Protein AF-A0A3N5ZSC9-F1 (afdb_monomer_lite)

Sequence (67 aa):
MFKGLPLYIVLIAIGSLSITFAVTKDIPLSTQWALLIGGTLLNIISLIALMVFLSKTDSEATKSKYK

Structure (mmCIF, N/CA/C/O backbone):
data_AF-A0A3N5ZSC9-F1
#
_entry.id   AF-A0A3N5ZSC9-F1
#
loop_
_atom_site.group_PDB
_atom_site.id
_atom_site.type_symbol
_atom_site.label_atom_id
_atom_site.label_alt_id
_atom_site.label_comp_id
_atom_site.label_asym_id
_atom_site.label_entity_id
_atom_site.label_seq_id
_atom_site.pdbx_PDB_ins_code
_atom_site.Cartn_x
_atom_site.Cartn_y
_atom_site.Cartn_z
_atom_site.occupancy
_atom_site.B_iso_or_equiv
_atom_site.auth_seq_id
_atom_site.auth_comp_id
_atom_site.auth_asym_id
_atom_site.auth_atom_id
_atom_site.pdbx_PDB_model_num
ATOM 1 N N . MET A 1 1 ? -20.246 -1.944 14.059 1.00 47.09 1 MET A N 1
ATOM 2 C CA . MET A 1 1 ? -19.757 -3.245 13.549 1.00 47.09 1 MET A CA 1
ATOM 3 C C . MET A 1 1 ? -18.785 -3.013 12.401 1.00 47.09 1 MET A C 1
ATOM 5 O O . MET A 1 1 ? -19.218 -2.612 11.332 1.00 47.09 1 MET A O 1
ATOM 9 N N . PHE A 1 2 ? -17.486 -3.178 12.664 1.00 55.03 2 PHE A N 1
ATOM 10 C CA . PHE A 1 2 ? -16.409 -3.549 11.729 1.00 55.03 2 PHE A CA 1
ATOM 11 C C . PHE A 1 2 ? -16.244 -2.855 10.361 1.00 55.03 2 PHE A C 1
ATOM 13 O O . PHE A 1 2 ? -15.354 -3.259 9.635 1.00 55.03 2 PHE A O 1
ATOM 20 N N . LYS A 1 3 ? -16.984 -1.806 9.981 1.00 56.78 3 LYS A N 1
ATOM 21 C CA . LYS A 1 3 ? -16.920 -1.236 8.614 1.00 56.78 3 LYS A CA 1
ATOM 22 C C . LYS A 1 3 ? -15.530 -0.737 8.173 1.00 56.78 3 LYS A C 1
ATOM 24 O O . LYS A 1 3 ? -15.263 -0.727 6.979 1.00 56.78 3 LYS A O 1
ATOM 29 N N . GLY A 1 4 ? -14.646 -0.362 9.102 1.00 63.25 4 GLY A N 1
ATOM 30 C CA . GLY A 1 4 ? -13.277 0.072 8.779 1.00 63.25 4 GLY A CA 1
ATOM 31 C C . GLY A 1 4 ? -12.269 -1.069 8.611 1.00 63.25 4 GLY A C 1
ATOM 32 O O . GLY A 1 4 ? -11.336 -0.957 7.824 1.00 63.25 4 GLY A O 1
ATOM 33 N N . LEU A 1 5 ? -12.468 -2.195 9.300 1.00 73.69 5 LEU A N 1
ATOM 34 C CA . LEU A 1 5 ? -11.480 -3.274 9.372 1.00 73.69 5 LEU A CA 1
ATOM 35 C C . LEU A 1 5 ? -11.245 -3.980 8.017 1.00 73.69 5 LEU A C 1
ATOM 37 O O . LEU A 1 5 ? -10.083 -4.119 7.636 1.00 73.69 5 LEU A O 1
ATOM 41 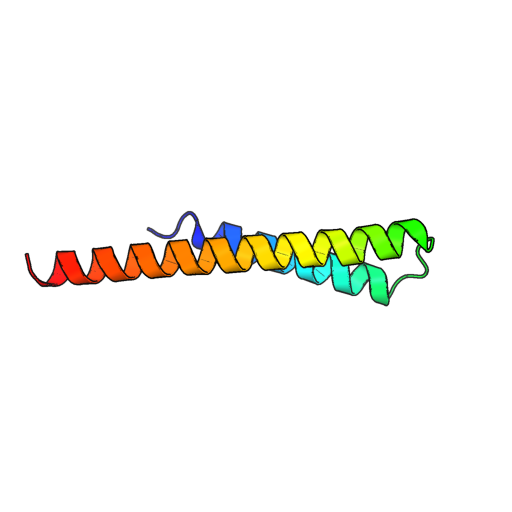N N . PRO A 1 6 ? -12.287 -4.332 7.229 1.00 81.31 6 PRO A N 1
ATOM 42 C CA . PRO A 1 6 ? -12.115 -4.852 5.875 1.00 81.31 6 PRO A CA 1
ATOM 43 C C . PRO A 1 6 ? -11.366 -3.878 4.967 1.00 81.31 6 PRO A C 1
ATOM 45 O O . PRO A 1 6 ? -10.561 -4.305 4.150 1.00 81.31 6 PRO A O 1
ATOM 48 N N . LEU A 1 7 ? -11.594 -2.571 5.127 1.00 81.81 7 LEU A N 1
ATOM 49 C CA . LEU A 1 7 ? -10.968 -1.549 4.295 1.00 81.81 7 LEU A CA 1
ATOM 50 C C . LEU A 1 7 ? -9.458 -1.473 4.554 1.00 81.81 7 LEU A C 1
ATOM 52 O O . LEU A 1 7 ? -8.684 -1.491 3.603 1.00 81.81 7 LEU A O 1
ATOM 56 N N . TYR A 1 8 ? -9.024 -1.491 5.819 1.00 81.69 8 TYR A N 1
ATOM 57 C CA . TYR A 1 8 ? -7.594 -1.533 6.150 1.00 81.69 8 TYR A CA 1
ATOM 58 C C . TYR A 1 8 ? -6.915 -2.814 5.652 1.00 81.69 8 TYR A C 1
ATOM 60 O O . TYR A 1 8 ? -5.809 -2.744 5.122 1.00 81.69 8 TYR A O 1
ATOM 68 N N . ILE A 1 9 ? -7.583 -3.968 5.754 1.00 84.44 9 ILE A N 1
ATOM 69 C CA . ILE A 1 9 ? -7.061 -5.238 5.223 1.00 84.44 9 ILE A CA 1
ATOM 70 C C . ILE A 1 9 ? -6.906 -5.172 3.699 1.00 84.44 9 ILE A C 1
ATOM 72 O O . ILE A 1 9 ? -5.882 -5.599 3.169 1.00 84.44 9 ILE A O 1
ATOM 76 N N . VAL A 1 10 ? -7.887 -4.610 2.987 1.00 86.19 10 VAL A N 1
ATOM 77 C CA . VAL A 1 10 ? -7.821 -4.442 1.528 1.00 86.19 10 VAL A CA 1
ATOM 78 C C . VAL A 1 10 ? -6.691 -3.491 1.132 1.00 86.19 10 VAL A C 1
ATOM 80 O O . VAL A 1 10 ? -5.944 -3.807 0.209 1.00 86.19 10 VAL A O 1
ATOM 83 N N . LEU A 1 11 ? -6.502 -2.371 1.839 1.00 84.88 11 LEU A N 1
ATOM 84 C CA . LEU A 1 11 ? -5.365 -1.483 1.575 1.00 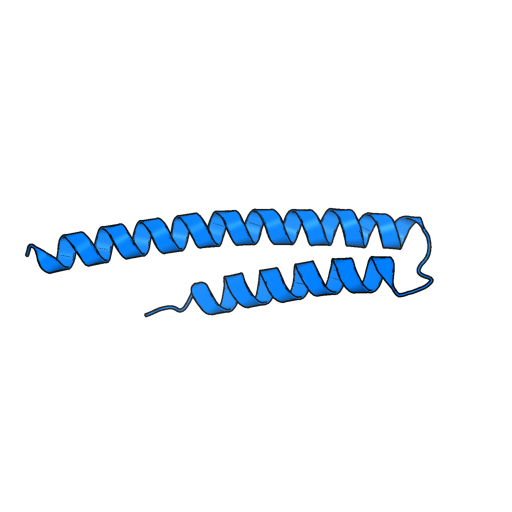84.88 11 LEU A CA 1
ATOM 85 C C . LEU A 1 11 ? -4.021 -2.193 1.788 1.00 84.88 11 LEU A C 1
ATOM 87 O O . LEU A 1 11 ? -3.118 -2.033 0.967 1.00 84.88 11 LEU A O 1
ATOM 91 N N . ILE A 1 12 ? -3.900 -3.000 2.846 1.00 89.00 12 ILE A N 1
ATOM 92 C CA . ILE A 1 12 ? -2.690 -3.788 3.117 1.00 89.00 12 ILE A CA 1
ATOM 93 C C . ILE A 1 12 ? -2.437 -4.800 1.992 1.00 89.00 12 ILE A C 1
ATOM 95 O O . ILE A 1 12 ? -1.314 -4.936 1.499 1.00 89.00 12 ILE A O 1
ATOM 99 N N . ALA A 1 13 ? -3.484 -5.489 1.534 1.00 88.69 13 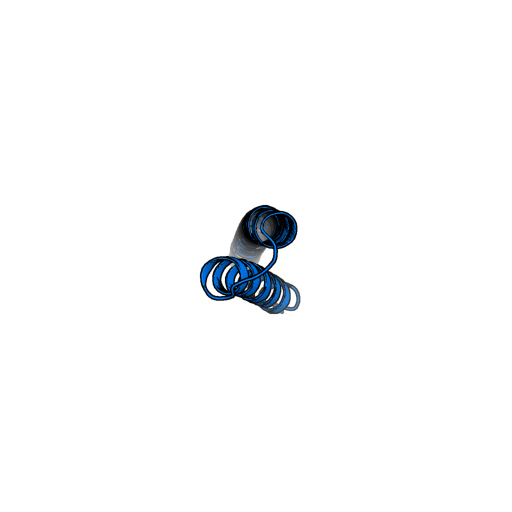ALA A N 1
ATOM 100 C CA . ALA A 1 13 ? -3.391 -6.423 0.418 1.00 88.69 13 ALA A CA 1
ATOM 101 C C . ALA A 1 13 ? -2.941 -5.719 -0.875 1.00 88.69 13 ALA A C 1
ATOM 103 O O . ALA A 1 13 ? -2.040 -6.207 -1.551 1.00 88.69 13 ALA A O 1
ATOM 104 N N . ILE A 1 14 ? -3.499 -4.545 -1.191 1.00 88.88 14 ILE A N 1
ATOM 105 C CA . ILE A 1 14 ? -3.122 -3.755 -2.376 1.00 88.88 14 ILE A CA 1
ATOM 106 C C . ILE A 1 14 ? -1.672 -3.257 -2.280 1.00 88.88 14 ILE A C 1
ATOM 108 O O . ILE A 1 14 ? -0.925 -3.352 -3.258 1.00 88.88 14 ILE A O 1
ATOM 112 N N . GLY A 1 15 ? -1.253 -2.757 -1.113 1.00 86.50 15 GLY A N 1
ATOM 113 C CA . GLY A 1 15 ? 0.126 -2.326 -0.874 1.00 86.50 15 GLY A CA 1
ATOM 114 C C . GLY A 1 15 ? 1.120 -3.476 -1.032 1.00 86.50 15 GLY A C 1
ATOM 115 O O . GLY A 1 15 ? 2.140 -3.335 -1.704 1.00 86.50 15 GLY A O 1
ATOM 116 N N . SER A 1 16 ? 0.777 -4.650 -0.503 1.00 87.69 16 SER A N 1
ATOM 117 C CA . SER A 1 16 ? 1.603 -5.857 -0.609 1.00 87.69 16 SER A CA 1
ATOM 118 C C . SER A 1 16 ? 1.678 -6.378 -2.046 1.00 87.69 16 SER A C 1
ATOM 120 O O . SER A 1 16 ? 2.764 -6.692 -2.524 1.00 87.69 16 SER A O 1
ATOM 122 N N . LEU A 1 17 ? 0.555 -6.384 -2.775 1.00 87.00 17 LEU A N 1
ATOM 123 C CA . LEU A 1 17 ? 0.524 -6.740 -4.196 1.00 87.00 17 LEU A CA 1
ATOM 124 C C . LEU A 1 17 ? 1.365 -5.776 -5.041 1.00 87.00 17 LEU A C 1
ATOM 126 O O . LEU A 1 17 ? 2.081 -6.233 -5.927 1.00 87.00 17 LEU A O 1
ATOM 130 N N . SER A 1 18 ? 1.342 -4.469 -4.752 1.00 85.88 18 SER A N 1
ATOM 131 C CA . SER A 1 18 ? 2.213 -3.490 -5.427 1.00 85.88 18 SER A CA 1
ATOM 132 C C . SER A 1 18 ? 3.698 -3.797 -5.227 1.00 85.88 18 SER A C 1
ATOM 134 O O . SER A 1 18 ? 4.463 -3.743 -6.189 1.00 85.88 18 SER A O 1
ATOM 136 N N . ILE A 1 19 ? 4.101 -4.176 -4.010 1.00 85.81 19 ILE A N 1
ATOM 137 C CA . ILE A 1 19 ? 5.482 -4.578 -3.704 1.00 85.81 19 ILE A CA 1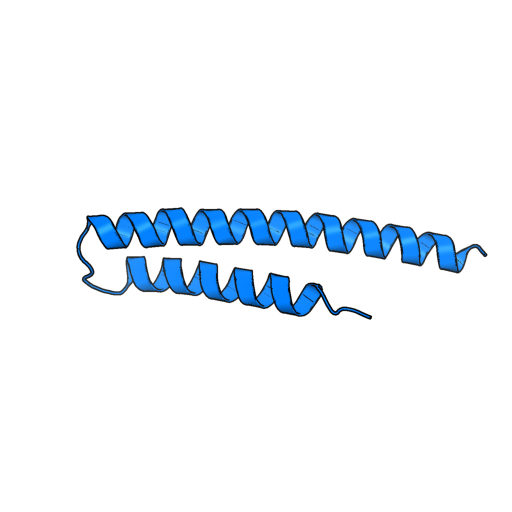
ATOM 138 C C . ILE A 1 19 ? 5.852 -5.845 -4.485 1.00 85.81 19 ILE A C 1
ATOM 140 O O . ILE A 1 19 ? 6.893 -5.878 -5.136 1.00 85.81 19 ILE A O 1
ATOM 144 N N . THR A 1 20 ? 4.991 -6.868 -4.481 1.00 86.00 20 THR A N 1
ATOM 145 C CA . THR A 1 20 ? 5.224 -8.109 -5.237 1.00 86.00 20 THR A CA 1
ATOM 146 C C . THR A 1 20 ? 5.356 -7.835 -6.735 1.00 86.00 20 THR A C 1
ATOM 148 O O . THR A 1 20 ? 6.298 -8.306 -7.365 1.00 86.00 20 THR A O 1
ATOM 151 N N . PHE A 1 21 ? 4.474 -7.014 -7.309 1.00 83.38 21 PHE A N 1
ATOM 152 C CA . PHE A 1 21 ? 4.550 -6.642 -8.722 1.00 83.38 21 PHE A CA 1
ATOM 153 C C . PHE A 1 21 ? 5.848 -5.917 -9.069 1.00 83.38 21 PHE A C 1
ATOM 155 O O . PHE A 1 21 ? 6.437 -6.212 -10.106 1.00 83.38 21 PHE A O 1
ATOM 162 N N . ALA A 1 22 ? 6.314 -5.019 -8.200 1.00 81.38 22 ALA A N 1
ATOM 163 C CA . ALA A 1 22 ? 7.575 -4.317 -8.398 1.00 81.38 22 ALA A CA 1
ATOM 164 C C . ALA A 1 22 ? 8.795 -5.254 -8.401 1.00 81.38 22 ALA A C 1
ATOM 166 O O . ALA A 1 22 ? 9.795 -4.945 -9.037 1.00 81.38 22 ALA A O 1
ATOM 167 N N . VAL A 1 23 ? 8.728 -6.386 -7.695 1.00 79.12 23 VAL A N 1
ATOM 168 C 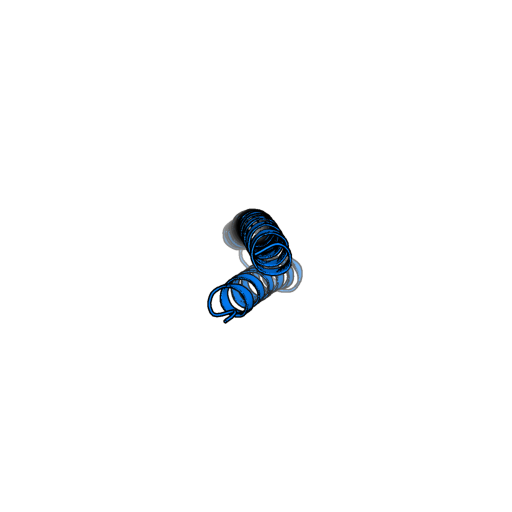CA . VAL A 1 23 ? 9.834 -7.354 -7.609 1.00 79.12 23 VAL A CA 1
ATOM 169 C C . VAL A 1 23 ? 9.778 -8.404 -8.724 1.00 79.12 23 VAL A C 1
ATOM 171 O O . VAL A 1 23 ? 10.818 -8.902 -9.137 1.00 79.12 23 VAL A O 1
ATOM 174 N N . THR A 1 24 ? 8.587 -8.769 -9.210 1.00 77.50 24 THR A N 1
ATOM 175 C CA . THR A 1 24 ? 8.410 -9.917 -10.124 1.00 77.50 24 THR A CA 1
ATOM 176 C C . THR A 1 24 ? 8.288 -9.540 -11.603 1.00 77.50 24 THR A C 1
ATOM 178 O O . THR A 1 24 ? 8.504 -10.389 -12.464 1.00 77.50 24 THR A O 1
ATOM 181 N N . LYS A 1 25 ? 7.918 -8.300 -11.939 1.00 69.94 25 LYS A N 1
ATOM 182 C CA . LYS A 1 25 ? 7.828 -7.853 -13.337 1.00 69.94 25 LYS A CA 1
ATOM 183 C C . LYS A 1 25 ? 9.091 -7.087 -13.736 1.00 69.94 25 LYS A C 1
ATOM 185 O O . LYS A 1 25 ? 9.552 -6.236 -12.984 1.00 69.94 25 LYS A O 1
ATOM 190 N N . ASP A 1 26 ? 9.555 -7.298 -14.967 1.00 75.88 26 ASP A N 1
ATOM 191 C CA . ASP A 1 26 ? 10.462 -6.379 -15.670 1.00 75.88 26 ASP A CA 1
ATOM 192 C C . ASP A 1 26 ? 9.709 -5.078 -16.008 1.00 75.88 26 ASP A C 1
ATOM 194 O O . ASP A 1 26 ? 9.228 -4.864 -17.122 1.00 75.88 26 ASP A O 1
ATOM 198 N N . ILE A 1 27 ? 9.504 -4.233 -14.996 1.00 78.81 27 ILE A N 1
ATOM 199 C CA . ILE A 1 27 ? 8.920 -2.893 -15.121 1.00 78.81 27 ILE A CA 1
ATOM 200 C C . ILE A 1 27 ? 10.078 -1.888 -15.203 1.00 78.81 27 ILE A C 1
ATOM 202 O O . ILE A 1 27 ? 11.094 -2.096 -14.540 1.00 78.81 27 ILE A O 1
ATOM 206 N N . PRO A 1 28 ? 9.952 -0.776 -15.955 1.00 86.25 28 PRO A N 1
ATOM 207 C CA . PRO A 1 28 ? 10.940 0.298 -15.927 1.00 86.25 28 PRO A CA 1
ATOM 208 C C . PRO A 1 28 ? 11.386 0.661 -14.506 1.00 86.25 28 PRO A C 1
ATOM 210 O O . PRO A 1 28 ? 10.550 0.833 -13.615 1.00 86.25 28 PRO A O 1
ATOM 213 N N . LEU A 1 29 ? 12.700 0.818 -14.317 1.00 83.94 29 LEU A N 1
ATOM 214 C CA . LEU A 1 29 ? 13.338 0.996 -13.007 1.00 83.94 29 LEU A CA 1
ATOM 215 C C . LEU A 1 29 ? 12.647 2.081 -12.161 1.00 83.94 29 LEU A C 1
ATOM 217 O O . LEU A 1 29 ? 12.351 1.874 -10.988 1.00 83.94 29 LEU A O 1
ATOM 221 N N . SER A 1 30 ? 12.305 3.222 -12.764 1.00 85.06 30 SER A N 1
ATOM 222 C CA . SER A 1 30 ? 11.598 4.317 -12.084 1.00 85.06 30 SER A CA 1
ATOM 223 C C . SER A 1 30 ? 10.222 3.905 -11.548 1.00 85.06 30 SER A C 1
ATOM 225 O O . SER A 1 30 ? 9.844 4.290 -10.443 1.00 85.06 30 SER A O 1
ATOM 227 N N . THR A 1 31 ? 9.473 3.103 -12.304 1.00 84.44 31 THR A N 1
ATOM 228 C CA . THR A 1 31 ? 8.145 2.615 -11.916 1.00 84.44 31 THR A CA 1
ATOM 229 C C . THR A 1 31 ? 8.242 1.529 -10.845 1.00 84.44 31 THR A C 1
ATOM 231 O O . THR A 1 31 ? 7.416 1.508 -9.936 1.00 84.44 31 THR A O 1
ATOM 234 N N . GLN A 1 32 ? 9.269 0.677 -10.896 1.00 86.75 32 GLN A N 1
ATOM 235 C CA . GLN A 1 32 ? 9.566 -0.300 -9.846 1.00 86.75 32 GLN A CA 1
ATOM 236 C C . GLN A 1 32 ? 9.818 0.387 -8.497 1.00 86.75 32 GLN A C 1
ATOM 238 O O . GLN A 1 32 ? 9.195 0.027 -7.498 1.00 86.75 32 GLN A O 1
ATOM 243 N N . TRP A 1 33 ? 10.672 1.414 -8.462 1.00 87.31 33 TRP A N 1
ATOM 244 C CA . TRP A 1 33 ? 10.930 2.173 -7.234 1.00 87.31 33 TRP A CA 1
ATOM 245 C C . TRP A 1 33 ? 9.689 2.919 -6.742 1.00 87.31 33 TRP A C 1
ATOM 247 O O . TRP A 1 33 ? 9.419 2.924 -5.543 1.00 87.31 33 TRP A O 1
ATOM 257 N N . ALA A 1 34 ? 8.890 3.487 -7.650 1.00 87.94 34 ALA A N 1
ATOM 258 C CA . ALA A 1 34 ? 7.631 4.133 -7.289 1.00 87.94 34 ALA A CA 1
ATOM 259 C C . ALA A 1 34 ? 6.627 3.146 -6.663 1.00 87.94 34 ALA A C 1
ATOM 261 O O . ALA A 1 34 ? 6.014 3.465 -5.645 1.00 87.94 34 ALA A O 1
ATOM 262 N N . LEU A 1 35 ? 6.491 1.939 -7.223 1.00 86.50 35 LEU A N 1
ATOM 263 C CA . LEU A 1 35 ? 5.633 0.879 -6.680 1.00 86.50 35 LEU A CA 1
ATOM 264 C C . LEU A 1 35 ? 6.148 0.337 -5.343 1.00 86.50 35 LEU A C 1
ATOM 266 O O . LEU A 1 35 ? 5.346 0.115 -4.438 1.00 86.50 35 LEU A O 1
ATOM 270 N N . LEU A 1 36 ? 7.464 0.157 -5.188 1.00 87.56 36 LEU A N 1
ATOM 271 C CA . LEU A 1 36 ? 8.065 -0.283 -3.926 1.00 87.56 36 LEU A CA 1
ATOM 272 C C . LEU A 1 36 ? 7.846 0.742 -2.817 1.00 87.56 36 LEU A C 1
ATOM 274 O O . LEU A 1 36 ? 7.331 0.400 -1.754 1.00 87.56 36 LEU A O 1
ATOM 278 N N . ILE A 1 37 ? 8.211 2.001 -3.062 1.00 91.00 37 ILE A N 1
ATOM 279 C CA . ILE A 1 37 ? 8.101 3.072 -2.068 1.00 91.00 37 ILE A CA 1
ATOM 280 C C . ILE A 1 37 ? 6.624 3.345 -1.768 1.00 91.00 37 ILE A C 1
ATOM 282 O O . ILE A 1 37 ? 6.227 3.369 -0.603 1.00 91.00 37 ILE A O 1
ATOM 286 N N . GLY A 1 38 ? 5.795 3.481 -2.805 1.00 89.81 38 GLY A N 1
ATOM 287 C CA . GLY A 1 38 ? 4.362 3.732 -2.669 1.00 89.81 38 GLY A CA 1
ATOM 288 C C . GLY A 1 38 ? 3.626 2.591 -1.968 1.00 89.81 38 GLY A C 1
ATOM 289 O O . GLY A 1 38 ? 2.883 2.835 -1.019 1.00 89.81 38 GLY A O 1
ATOM 290 N N . GLY A 1 39 ? 3.875 1.343 -2.373 1.00 89.12 39 GLY A N 1
ATOM 291 C CA . GLY A 1 39 ? 3.283 0.156 -1.756 1.00 89.12 39 GLY A CA 1
ATOM 292 C C . GLY A 1 39 ? 3.696 -0.009 -0.294 1.00 89.12 39 GLY A C 1
ATOM 293 O O . GLY A 1 39 ? 2.849 -0.296 0.551 1.00 89.12 39 GLY A O 1
ATOM 294 N N . THR A 1 40 ? 4.966 0.254 0.028 1.00 89.94 40 THR A N 1
ATOM 295 C CA . THR A 1 40 ? 5.482 0.185 1.406 1.00 89.94 40 THR A CA 1
ATOM 296 C C . THR A 1 40 ? 4.872 1.270 2.292 1.00 89.94 40 THR A C 1
ATOM 298 O O . THR A 1 40 ? 4.389 0.964 3.382 1.00 89.94 40 THR A O 1
ATOM 301 N N . LEU A 1 41 ? 4.826 2.522 1.824 1.00 91.69 41 LEU A N 1
ATOM 302 C CA . LEU A 1 41 ? 4.200 3.623 2.564 1.00 91.69 41 LEU A CA 1
ATOM 303 C C . LEU A 1 41 ? 2.708 3.367 2.798 1.00 91.69 41 LEU A C 1
ATOM 305 O O . LEU A 1 41 ? 2.228 3.534 3.919 1.00 91.69 41 LEU A O 1
ATOM 309 N N . LEU A 1 42 ? 1.989 2.906 1.770 1.00 89.19 42 LEU A N 1
ATOM 310 C CA . LEU A 1 42 ? 0.575 2.555 1.883 1.00 89.19 42 LEU A CA 1
ATOM 311 C C . LEU A 1 42 ? 0.356 1.455 2.931 1.00 89.19 42 LEU A C 1
ATOM 313 O O . LEU A 1 42 ? -0.562 1.560 3.747 1.00 89.19 42 LEU A O 1
ATOM 317 N N . ASN A 1 43 ? 1.220 0.436 2.950 1.00 91.00 43 ASN A N 1
ATOM 318 C CA . ASN A 1 43 ? 1.165 -0.645 3.932 1.00 91.00 43 ASN A CA 1
ATOM 319 C C . ASN A 1 43 ? 1.383 -0.134 5.362 1.00 91.00 43 ASN A C 1
ATOM 321 O O . ASN A 1 43 ? 0.593 -0.449 6.250 1.00 91.00 43 ASN A O 1
ATOM 325 N N . ILE A 1 44 ? 2.415 0.690 5.579 1.00 91.50 44 ILE A N 1
ATOM 326 C CA . ILE A 1 44 ? 2.742 1.254 6.898 1.00 91.50 44 ILE A CA 1
ATOM 327 C C . ILE A 1 44 ? 1.582 2.103 7.425 1.00 91.50 44 ILE A C 1
ATOM 329 O O . ILE A 1 44 ? 1.143 1.911 8.558 1.00 91.50 44 ILE A O 1
ATOM 333 N N . ILE A 1 45 ? 1.047 3.009 6.602 1.00 90.75 45 ILE A N 1
ATOM 334 C CA . ILE A 1 45 ? -0.066 3.883 6.998 1.00 90.75 45 ILE A CA 1
ATOM 335 C C . ILE A 1 45 ? -1.302 3.047 7.351 1.00 90.75 45 ILE A C 1
ATOM 337 O O . ILE A 1 45 ? -1.964 3.309 8.357 1.00 90.75 45 ILE A O 1
ATOM 341 N N . SER A 1 46 ? -1.589 2.011 6.562 1.00 87.75 46 SER A N 1
ATOM 342 C CA . SER A 1 46 ? -2.734 1.125 6.790 1.00 87.75 46 SER A CA 1
ATOM 343 C C . SER A 1 46 ? -2.588 0.310 8.074 1.00 87.75 46 SER A C 1
ATOM 345 O O . SER A 1 46 ? -3.556 0.170 8.819 1.00 87.75 46 SER A O 1
ATOM 347 N N . LEU A 1 47 ? -1.378 -0.168 8.378 1.00 88.38 47 LEU A N 1
ATOM 348 C CA . LEU A 1 47 ? -1.051 -0.849 9.632 1.00 88.38 47 LEU A CA 1
ATOM 349 C C . LEU A 1 47 ? -1.223 0.064 10.849 1.00 88.38 47 LEU A C 1
ATOM 351 O O . LEU A 1 47 ? -1.844 -0.341 11.831 1.00 88.38 47 LEU A O 1
ATOM 355 N N . ILE A 1 48 ? -0.722 1.301 10.781 1.00 89.44 48 ILE A N 1
ATOM 356 C CA . ILE A 1 48 ? -0.870 2.284 11.865 1.00 89.44 48 ILE A CA 1
ATOM 357 C C . ILE A 1 48 ? -2.352 2.597 12.094 1.00 89.44 48 ILE A C 1
ATOM 359 O O . ILE A 1 48 ? -2.828 2.569 13.230 1.00 89.44 48 ILE A O 1
ATOM 363 N N . ALA A 1 49 ? -3.105 2.855 11.022 1.00 86.12 49 ALA A N 1
ATOM 364 C CA . ALA A 1 49 ? -4.534 3.131 11.115 1.00 86.12 49 ALA A CA 1
ATOM 365 C C . ALA A 1 49 ? -5.313 1.937 11.692 1.00 86.12 49 ALA A C 1
ATOM 367 O O . ALA A 1 49 ? -6.192 2.128 12.535 1.00 86.12 49 ALA A O 1
ATOM 368 N N . LEU A 1 50 ? -4.949 0.712 11.302 1.00 86.38 50 LEU A N 1
ATOM 369 C CA . LEU A 1 50 ? -5.525 -0.512 11.847 1.00 86.38 50 LEU A CA 1
ATOM 370 C C . LEU A 1 50 ? -5.216 -0.668 13.342 1.00 86.38 50 LEU A C 1
ATOM 372 O O . LEU A 1 50 ? -6.132 -0.957 14.108 1.00 86.38 50 LEU A O 1
ATOM 376 N N . MET A 1 51 ? -3.973 -0.428 13.775 1.00 85.19 51 MET A N 1
ATOM 377 C CA . MET A 1 51 ? -3.612 -0.441 15.198 1.00 85.19 51 MET A CA 1
ATOM 378 C C . MET A 1 51 ? -4.451 0.557 15.996 1.00 85.19 51 MET A C 1
ATOM 380 O O . MET A 1 51 ? -5.037 0.190 17.008 1.00 85.19 51 MET A O 1
ATOM 384 N N . VAL A 1 52 ? -4.569 1.804 15.529 1.00 86.81 52 VAL A N 1
ATOM 385 C CA . VAL A 1 52 ? -5.380 2.827 16.209 1.00 86.81 52 VAL A CA 1
ATOM 386 C C . VAL A 1 52 ? -6.854 2.417 16.263 1.00 86.81 52 VAL A C 1
ATOM 388 O O . VAL A 1 52 ? -7.499 2.574 17.301 1.00 86.81 52 VAL A O 1
ATOM 391 N N . PHE A 1 53 ? -7.393 1.872 15.170 1.00 84.62 53 PHE A N 1
ATOM 392 C CA . PHE A 1 53 ? -8.774 1.396 15.107 1.00 84.62 53 PHE A CA 1
ATOM 393 C C . PHE A 1 53 ? -9.039 0.249 16.094 1.00 84.62 53 PHE A C 1
ATOM 395 O O . PHE A 1 53 ? -10.050 0.266 16.803 1.00 84.62 53 PHE A O 1
ATOM 402 N N . LEU A 1 54 ? -8.124 -0.721 16.171 1.00 83.50 54 LEU A N 1
ATOM 403 C CA . LEU A 1 54 ? -8.207 -1.842 17.105 1.00 83.50 54 LEU A CA 1
ATOM 404 C C . LEU A 1 54 ? -8.094 -1.366 18.557 1.00 83.50 54 LEU A C 1
ATOM 406 O O . LEU A 1 54 ? -8.963 -1.699 19.356 1.00 83.50 54 LEU A O 1
ATOM 410 N N . SER A 1 55 ? -7.121 -0.509 18.881 1.00 81.75 55 SER A N 1
ATOM 411 C CA . SER A 1 55 ? -6.945 0.038 20.235 1.00 81.75 55 SER A CA 1
ATOM 412 C C . SER A 1 55 ? -8.152 0.851 20.713 1.00 81.75 55 SER A C 1
ATOM 414 O O . SER A 1 55 ? -8.538 0.772 21.882 1.00 81.75 55 SER A O 1
ATOM 416 N N . LYS A 1 56 ? -8.792 1.622 19.820 1.00 79.94 56 LYS A N 1
ATOM 417 C CA . LYS A 1 56 ? -10.034 2.346 20.147 1.00 79.94 56 LYS A CA 1
ATOM 418 C C . LYS A 1 56 ? -11.208 1.392 20.357 1.00 79.94 56 LYS A C 1
ATOM 420 O O . LYS A 1 56 ? -11.954 1.572 21.313 1.00 79.94 56 LYS A O 1
ATOM 425 N N . THR A 1 57 ? -11.345 0.372 19.507 1.00 76.31 57 THR A N 1
ATOM 426 C CA . THR A 1 57 ? -12.411 -0.638 19.633 1.00 76.31 57 THR A CA 1
ATOM 427 C C . THR A 1 57 ? -12.281 -1.431 20.937 1.00 76.31 57 THR A C 1
ATOM 429 O O . THR A 1 57 ? -13.279 -1.651 21.619 1.00 76.31 57 THR A O 1
ATOM 432 N N . ASP A 1 58 ? -11.061 -1.810 21.320 1.00 72.62 58 ASP A N 1
ATOM 433 C CA . ASP A 1 58 ? -10.771 -2.535 22.563 1.00 72.62 58 ASP A CA 1
ATOM 434 C C . ASP A 1 58 ? -11.078 -1.692 23.818 1.00 72.62 58 ASP A C 1
ATOM 436 O O . ASP A 1 58 ? -11.714 -2.151 24.774 1.00 72.62 58 ASP A O 1
ATOM 440 N N . SER A 1 59 ? -10.745 -0.397 23.767 1.00 68.81 59 SER A N 1
ATOM 441 C CA . SER A 1 59 ? -11.063 0.559 24.835 1.00 68.81 59 SER A CA 1
ATOM 442 C C . SER A 1 59 ? -12.577 0.745 25.031 1.00 68.81 59 SER A C 1
ATOM 444 O O . SER A 1 59 ? -13.057 0.827 26.165 1.00 68.81 59 SER A O 1
ATOM 446 N N . GLU A 1 60 ? -13.354 0.798 23.943 1.00 66.44 60 GLU A N 1
ATOM 447 C CA . GLU A 1 60 ? -14.819 0.901 24.011 1.00 66.44 60 GLU A CA 1
ATOM 448 C C . GLU A 1 60 ? -15.479 -0.404 24.479 1.00 66.44 60 GLU A C 1
ATOM 450 O O . GLU A 1 60 ? -16.403 -0.362 25.298 1.00 66.44 60 GLU A O 1
ATOM 455 N N . ALA A 1 61 ? -14.975 -1.559 24.034 1.00 63.12 61 ALA A N 1
ATOM 456 C CA . ALA A 1 61 ? -15.444 -2.868 24.487 1.00 63.12 61 ALA A CA 1
ATOM 457 C C . ALA A 1 61 ? -15.261 -3.046 26.004 1.00 63.12 61 ALA A C 1
ATOM 459 O O . ALA A 1 61 ? -16.159 -3.542 26.688 1.00 63.12 61 ALA A O 1
ATOM 460 N N . THR A 1 62 ? -14.141 -2.566 26.551 1.00 62.44 62 THR A N 1
ATOM 461 C CA . THR A 1 62 ? -13.868 -2.612 27.994 1.00 62.44 62 THR A CA 1
ATOM 462 C C . THR A 1 62 ? -14.816 -1.699 28.778 1.00 62.44 62 THR A C 1
ATOM 464 O O . THR A 1 62 ? -15.389 -2.127 29.777 1.00 62.44 62 THR A O 1
ATOM 467 N N . LYS A 1 63 ? -15.081 -0.473 28.302 1.00 59.09 63 LYS A N 1
ATOM 468 C CA . LYS A 1 63 ? -16.039 0.450 28.946 1.00 59.09 63 LYS A CA 1
ATOM 469 C C . LYS A 1 63 ? -17.475 -0.083 28.970 1.00 59.09 63 LYS A C 1
ATOM 471 O O . LYS A 1 63 ? -18.182 0.149 29.944 1.00 59.09 63 LYS A O 1
ATOM 476 N N . SER A 1 64 ? -17.906 -0.791 27.924 1.00 58.25 64 SER A N 1
ATOM 477 C CA . SER A 1 64 ? -19.250 -1.383 27.860 1.00 58.25 64 SER A CA 1
ATOM 478 C C . SER A 1 64 ? -19.443 -2.560 28.817 1.00 58.25 64 SER A C 1
ATOM 480 O O . SER A 1 64 ? -20.580 -2.883 29.136 1.00 58.25 64 SER A O 1
ATOM 482 N N . LYS A 1 65 ? -18.365 -3.223 29.248 1.00 54.75 65 LYS A N 1
ATOM 483 C CA . LYS A 1 65 ? -18.431 -4.391 30.138 1.00 54.75 65 LYS A CA 1
ATOM 484 C C . LYS A 1 65 ? -18.585 -4.013 31.620 1.00 54.75 65 LYS A C 1
ATOM 486 O O . LYS A 1 65 ? -18.926 -4.870 32.427 1.00 54.75 65 LYS A O 1
ATOM 491 N N . TYR A 1 66 ? -18.320 -2.751 31.965 1.00 55.38 66 TYR A N 1
ATOM 492 C CA . TYR A 1 66 ? -18.378 -2.204 33.328 1.00 55.38 66 TYR A CA 1
ATOM 493 C C . TYR A 1 66 ? -19.525 -1.198 33.538 1.00 55.38 66 TYR A C 1
ATOM 495 O O . TYR A 1 66 ? -19.532 -0.482 34.539 1.00 55.38 66 TYR A O 1
ATOM 503 N N . LYS A 1 67 ? -20.472 -1.115 32.599 1.00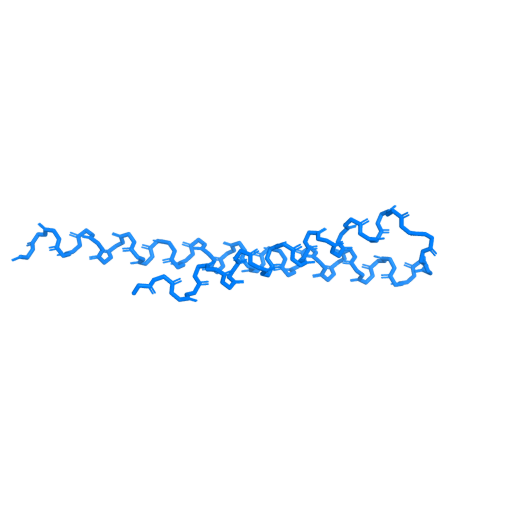 48.06 67 LYS A N 1
ATOM 504 C CA . LYS A 1 67 ? -21.677 -0.285 32.693 1.00 48.06 67 LYS A CA 1
ATOM 505 C C . LYS A 1 67 ? -22.906 -1.179 32.781 1.00 48.06 67 LYS A C 1
ATOM 507 O O . LYS A 1 67 ? -23.833 -0.791 33.520 1.00 48.06 67 LYS A O 1
#

Radius of gyration: 16.52 Å; chains: 1; bounding box: 35×14×49 Å

Foldseek 3Di:
DCPCPVVLVVLLVQLVVLLVCLVPDPDPPVSSVVSNVVSVVSNVVSVVVNVVVVVVVVVVVVVVVVD

pLDDT: mean 79.74, std 11.71, range [47.09, 91.69]

Secondary structure (DSSP, 8-state):
--TTHHHHHHHHHHHHHHHHHHHHS---HHHHHHHHHHHHHHHHHHHHHHHHHHHHHHHHHHHHHT-